Protein AF-A0A7S2PV58-F1 (afdb_monomer)

Foldseek 3Di:
DDDLLVLLLVQCVVQVNDDDSNVVSLVVVCVPPNDVVSVVSSVVSNLVSVVVVLVVLQVVLVVCVVVVVVVPDDPVSVVSCVLVVVLVVVVVVVVVVCVVPVDDPPVRVVVVVVVSVVSSCVVVVVVVVVVVCVVVPVD

Secondary structure (DSSP, 8-state):
---HHHHHHHHHHHTTT-SHHHHHHHHHHHHHH-HHHHHHHHHHHHHHHHHHHHHHHHHHHHHHHHTT-GGG--HHHHHHHHHHHHHHHHHHHHHHHHHH-----HHHHHHHHHHHHHHHHHHHHHHHHHHHHHHTT--

Organism: NCBI:txid267567

Structure (mmCIF, N/CA/C/O backbone):
data_AF-A0A7S2PV58-F1
#
_entry.id   AF-A0A7S2PV58-F1
#
loop_
_atom_site.group_PDB
_atom_site.id
_atom_site.type_symbol
_atom_site.label_atom_id
_atom_site.label_alt_id
_atom_site.label_comp_id
_atom_site.label_asym_id
_atom_site.label_entity_id
_atom_site.label_seq_id
_atom_site.pdbx_PDB_ins_code
_atom_site.Cartn_x
_atom_site.Cartn_y
_atom_site.Cartn_z
_atom_site.occupancy
_atom_site.B_iso_or_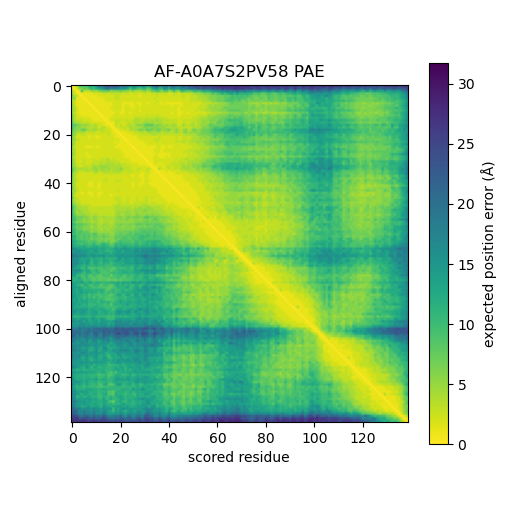equiv
_atom_site.auth_seq_id
_atom_site.auth_comp_id
_atom_site.auth_asym_id
_atom_site.auth_atom_id
_atom_site.pdbx_PDB_model_num
ATOM 1 N N . PRO A 1 1 ? -19.767 18.596 5.527 1.00 48.66 1 PRO A N 1
ATOM 2 C CA . PRO A 1 1 ? -19.623 17.355 6.321 1.00 48.66 1 PRO A CA 1
ATOM 3 C C . PRO A 1 1 ? -18.800 16.327 5.537 1.00 48.66 1 PRO A C 1
ATOM 5 O O . PRO A 1 1 ? -19.291 15.782 4.557 1.00 48.66 1 PRO A O 1
ATOM 8 N N . SER A 1 2 ? -17.532 16.136 5.898 1.00 67.12 2 SER A N 1
ATOM 9 C CA . SER A 1 2 ? -16.752 15.007 5.388 1.00 67.12 2 SER A CA 1
ATOM 10 C C . SER A 1 2 ? -17.230 13.724 6.068 1.00 67.12 2 SER A C 1
ATOM 12 O O . SER A 1 2 ? -17.487 13.716 7.276 1.00 67.12 2 SER A O 1
ATOM 14 N N . ASP A 1 3 ? -17.384 12.653 5.292 1.00 88.00 3 ASP A N 1
ATOM 15 C CA . ASP A 1 3 ? -17.726 11.332 5.820 1.00 88.00 3 ASP A CA 1
ATOM 16 C C . ASP A 1 3 ? -16.697 10.891 6.873 1.00 88.00 3 ASP A C 1
ATOM 18 O O . ASP A 1 3 ? -15.523 11.273 6.818 1.00 88.00 3 ASP A O 1
ATOM 22 N N . ALA A 1 4 ? -17.128 10.095 7.855 1.00 89.06 4 ALA A N 1
ATOM 23 C CA . ALA A 1 4 ? -16.273 9.677 8.971 1.00 89.06 4 ALA A CA 1
ATOM 24 C C . ALA A 1 4 ? -15.016 8.940 8.481 1.00 89.06 4 ALA A C 1
ATOM 26 O O . ALA A 1 4 ? -13.928 9.123 9.027 1.00 89.06 4 ALA A O 1
ATOM 27 N N . GLU A 1 5 ? -15.168 8.158 7.410 1.00 91.62 5 GLU A N 1
ATOM 28 C CA . GLU A 1 5 ? -14.091 7.477 6.702 1.00 91.62 5 GLU A CA 1
ATOM 29 C C . GLU A 1 5 ? -13.029 8.457 6.187 1.00 91.62 5 GLU A C 1
ATOM 31 O O . GLU A 1 5 ? -11.835 8.195 6.325 1.00 91.62 5 GLU A O 1
ATOM 36 N N . VAL A 1 6 ? -13.451 9.598 5.631 1.00 91.75 6 VAL A N 1
ATOM 37 C CA . VAL A 1 6 ? -12.551 10.625 5.087 1.00 91.75 6 VAL A CA 1
ATOM 38 C C . VAL A 1 6 ? -11.799 11.321 6.214 1.00 91.75 6 VAL A C 1
ATOM 40 O O . VAL A 1 6 ? -10.586 11.466 6.125 1.00 91.75 6 VAL A O 1
ATOM 43 N N . VAL A 1 7 ? -12.487 11.691 7.299 1.00 92.88 7 VAL A N 1
ATOM 44 C CA . VAL A 1 7 ? -11.853 12.325 8.470 1.00 92.88 7 VAL A CA 1
ATOM 45 C C . VAL A 1 7 ? -10.756 11.430 9.048 1.00 92.88 7 VAL A C 1
ATOM 47 O O . VAL A 1 7 ? -9.632 11.888 9.256 1.00 92.88 7 VAL A O 1
ATOM 50 N N . TYR A 1 8 ? -11.059 10.145 9.248 1.00 94.50 8 TYR A N 1
ATOM 51 C CA . TYR A 1 8 ? -10.076 9.177 9.724 1.00 94.50 8 TYR A CA 1
ATOM 52 C C . TYR A 1 8 ? -8.916 9.000 8.736 1.00 94.50 8 TYR A C 1
ATOM 54 O O . TYR A 1 8 ? -7.755 9.045 9.138 1.00 94.50 8 TYR A O 1
ATOM 62 N N . ALA A 1 9 ? -9.204 8.836 7.441 1.00 92.62 9 ALA A N 1
ATOM 63 C CA . ALA A 1 9 ? -8.170 8.668 6.423 1.00 92.62 9 ALA A CA 1
ATOM 64 C C . ALA A 1 9 ? -7.232 9.885 6.339 1.00 92.62 9 ALA A C 1
ATOM 66 O O . ALA A 1 9 ? -6.025 9.715 6.160 1.00 92.62 9 ALA A O 1
ATOM 67 N N . THR A 1 10 ? -7.760 11.100 6.512 1.00 93.12 10 THR A N 1
ATOM 68 C CA . THR A 1 10 ? -6.966 12.333 6.566 1.00 93.12 10 THR A CA 1
ATOM 69 C C . THR A 1 10 ? -6.051 12.349 7.788 1.00 93.12 10 THR A C 1
ATOM 71 O O . THR A 1 10 ? -4.843 12.509 7.621 1.00 93.12 10 THR A O 1
ATOM 74 N N . ALA A 1 11 ? -6.577 12.113 8.995 1.00 93.56 11 ALA A N 1
ATOM 75 C CA . ALA A 1 11 ? -5.760 12.043 10.213 1.00 93.56 11 ALA A CA 1
ATOM 76 C C . ALA A 1 11 ? -4.669 10.962 10.101 1.00 93.56 11 ALA A C 1
ATOM 78 O O . ALA A 1 11 ? -3.493 11.215 10.364 1.00 93.56 11 ALA A O 1
ATOM 79 N N . PHE A 1 12 ? -5.035 9.778 9.597 1.00 94.19 12 PHE A N 1
ATOM 80 C CA . PHE A 1 12 ? -4.104 8.685 9.328 1.00 94.19 12 PHE A CA 1
ATOM 81 C C . PHE A 1 12 ? -2.974 9.100 8.384 1.00 94.19 12 PHE A C 1
ATOM 83 O O . PHE A 1 12 ? -1.815 8.759 8.623 1.00 94.19 12 PHE A O 1
ATOM 90 N N . ALA A 1 13 ? -3.292 9.826 7.311 1.00 90.62 13 ALA A N 1
ATOM 91 C CA . ALA A 1 13 ? -2.305 10.283 6.345 1.00 90.62 13 ALA A CA 1
ATOM 92 C C . ALA A 1 13 ? -1.336 11.321 6.936 1.00 90.62 13 ALA A C 1
ATOM 94 O O . ALA A 1 13 ? -0.144 11.260 6.630 1.00 90.62 13 ALA A O 1
ATOM 95 N N . HIS A 1 14 ? -1.822 12.233 7.784 1.00 91.06 14 HIS A N 1
ATOM 96 C CA . HIS A 1 14 ? -0.991 13.247 8.443 1.00 91.06 14 HIS A CA 1
ATOM 97 C C . HIS A 1 14 ? -0.009 12.638 9.446 1.00 91.06 14 HIS A C 1
ATOM 99 O O . HIS A 1 14 ? 1.163 13.006 9.460 1.00 91.06 14 HIS A O 1
ATOM 105 N N . GLU A 1 15 ? -0.459 11.663 10.234 1.00 90.56 15 GLU A N 1
ATOM 106 C CA . GLU A 1 15 ? 0.349 11.060 11.299 1.00 90.56 15 GLU A CA 1
ATOM 107 C C . GLU A 1 15 ? 1.000 9.722 10.897 1.00 90.56 15 GLU A C 1
ATOM 109 O O . GLU A 1 15 ? 1.541 8.996 11.728 1.00 90.56 15 GLU A O 1
ATOM 114 N N . SER A 1 16 ? 0.945 9.342 9.615 1.00 88.06 16 SER A N 1
ATOM 115 C CA . SER A 1 16 ? 1.452 8.044 9.128 1.00 88.06 16 SER A CA 1
ATOM 116 C C . SER A 1 16 ? 0.922 6.844 9.933 1.00 88.06 16 SER A C 1
ATOM 118 O O . SER A 1 16 ? 1.644 5.887 10.225 1.00 88.06 16 SER A O 1
ATOM 120 N N . GLY A 1 17 ? -0.353 6.919 10.315 1.00 85.75 17 GLY A N 1
ATOM 121 C CA . GLY A 1 17 ? -1.063 5.889 11.067 1.00 85.75 17 GLY A CA 1
ATOM 122 C C . GLY A 1 17 ? -0.717 5.787 12.552 1.00 85.75 17 GLY A C 1
ATOM 123 O O . GLY A 1 17 ? -1.189 4.850 13.199 1.00 85.75 17 GLY A O 1
ATOM 124 N N . ARG A 1 18 ? 0.088 6.707 13.104 1.00 86.81 18 ARG A N 1
ATOM 125 C CA . ARG A 1 18 ? 0.499 6.695 14.514 1.00 86.81 18 ARG A CA 1
ATOM 126 C C . ARG A 1 18 ? 0.341 8.067 15.166 1.00 86.81 18 ARG A C 1
ATOM 128 O O . ARG A 1 18 ? 1.123 8.961 14.881 1.00 86.81 18 ARG A O 1
ATOM 135 N N . GLY A 1 19 ? -0.570 8.169 16.128 1.00 89.31 19 GLY A N 1
ATOM 136 C CA . GLY A 1 19 ? -0.677 9.331 17.007 1.00 89.31 19 GLY A CA 1
ATOM 137 C C . GLY A 1 19 ? -2.039 9.440 17.689 1.00 89.31 19 GLY A C 1
ATOM 138 O O . GLY A 1 19 ? -2.896 8.548 17.582 1.00 89.31 19 GLY A O 1
ATOM 139 N N . SER A 1 20 ? -2.200 10.507 18.472 1.00 89.38 20 SER A N 1
ATOM 140 C CA . SER A 1 20 ? -3.414 10.768 19.251 1.00 89.38 20 SER A CA 1
ATOM 141 C C . SER A 1 20 ? -4.601 11.105 18.356 1.00 89.38 20 SER A C 1
ATOM 143 O O . SER A 1 20 ? -5.733 10.710 18.657 1.00 89.38 20 SER A O 1
ATOM 145 N N . ASP A 1 21 ? -4.349 11.762 17.225 1.00 89.62 21 ASP A N 1
ATOM 146 C CA . ASP A 1 21 ? -5.400 12.202 16.313 1.00 89.62 21 ASP A CA 1
ATOM 147 C C . ASP A 1 21 ? -5.920 11.018 15.494 1.00 89.62 21 ASP A C 1
ATOM 149 O O . ASP A 1 21 ? -7.127 10.888 15.270 1.00 89.62 21 ASP A O 1
ATOM 153 N N . VAL A 1 22 ? -5.049 10.066 15.133 1.00 92.19 22 VAL A N 1
ATOM 154 C CA . VAL A 1 22 ? -5.482 8.785 14.545 1.00 92.19 22 VAL A CA 1
ATOM 155 C C . VAL A 1 22 ? -6.349 7.987 15.516 1.00 92.19 22 VAL A C 1
ATOM 157 O O . VAL A 1 22 ? -7.347 7.400 15.102 1.00 92.19 22 VAL A O 1
ATOM 160 N N . SER A 1 23 ? -5.988 7.957 16.799 1.00 91.50 23 SER A N 1
ATOM 161 C CA . SER A 1 23 ? -6.718 7.174 17.806 1.00 91.50 23 SER A CA 1
ATOM 162 C C . SER A 1 23 ? -8.112 7.757 18.062 1.00 91.50 23 SER A C 1
ATOM 164 O O . SER A 1 23 ? -9.112 7.054 17.931 1.00 91.50 23 SER A O 1
ATOM 166 N N . SER A 1 24 ? -8.194 9.067 18.308 1.00 92.38 24 SER A N 1
ATOM 167 C CA . SER A 1 24 ? -9.466 9.763 18.547 1.00 92.38 24 SER A CA 1
ATOM 168 C C . SER A 1 24 ? -10.395 9.757 17.322 1.00 92.38 24 SER A C 1
ATOM 170 O O . SER A 1 24 ? -11.608 9.542 17.443 1.00 92.38 24 SER A O 1
ATOM 172 N N . SER A 1 25 ? -9.846 9.929 16.114 1.00 93.12 25 SER A N 1
ATOM 173 C CA . SER A 1 25 ? -10.629 9.826 14.876 1.00 93.12 25 SER A CA 1
ATOM 174 C C . SER A 1 25 ? -11.088 8.392 14.589 1.00 93.12 25 SER A C 1
ATOM 176 O O . SER A 1 25 ? -12.173 8.205 14.036 1.00 93.12 25 SER A O 1
ATOM 178 N N . TYR A 1 26 ? -10.330 7.372 15.011 1.00 94.31 26 TYR A N 1
ATOM 179 C CA . TYR A 1 26 ? -10.744 5.972 14.902 1.00 94.31 26 TYR A CA 1
ATOM 180 C C . TYR A 1 26 ? -11.917 5.641 15.828 1.00 94.31 26 TYR A C 1
ATOM 182 O O . TYR A 1 26 ? -12.864 4.993 15.388 1.00 94.31 26 TYR A O 1
ATOM 190 N N . ASP A 1 27 ? -11.920 6.127 17.069 1.00 94.19 27 ASP A N 1
ATOM 191 C CA . ASP A 1 27 ? -13.052 5.935 17.988 1.00 94.19 27 ASP A CA 1
ATOM 192 C C . ASP A 1 27 ? -14.328 6.600 17.444 1.00 94.19 27 ASP A C 1
ATOM 194 O O . ASP A 1 27 ? -15.429 6.032 17.461 1.00 94.19 27 ASP A O 1
ATOM 198 N N . THR A 1 28 ? -14.166 7.779 16.841 1.00 92.94 28 THR A N 1
ATOM 199 C CA . THR A 1 28 ? -15.244 8.481 16.132 1.00 92.94 28 THR A CA 1
ATOM 200 C C . THR A 1 28 ? -15.741 7.684 14.921 1.00 92.94 28 THR A C 1
ATOM 202 O O . THR A 1 28 ? -16.944 7.610 14.668 1.00 92.94 28 THR A O 1
ATOM 205 N N . LEU A 1 29 ? -14.841 7.039 14.178 1.00 93.88 29 LEU A N 1
ATOM 206 C CA . LEU A 1 29 ? -15.202 6.158 13.071 1.00 93.88 29 LEU A CA 1
ATOM 207 C C . LEU A 1 29 ? -15.986 4.933 13.573 1.00 93.88 29 LEU A C 1
ATOM 209 O O . LEU A 1 29 ? -17.061 4.633 13.057 1.00 93.88 29 LEU A O 1
ATOM 213 N N . VAL A 1 30 ? -15.494 4.255 14.613 1.00 95.88 30 VAL A N 1
ATOM 214 C CA . VAL A 1 30 ? -16.130 3.067 15.206 1.00 95.88 30 VAL A CA 1
ATOM 215 C C . VAL A 1 30 ? -17.546 3.376 15.691 1.00 95.88 30 VAL A C 1
ATOM 217 O O . VAL A 1 30 ? -18.455 2.595 15.407 1.00 95.88 30 VAL A O 1
ATOM 220 N N . SER A 1 31 ? -17.752 4.511 16.364 1.00 94.88 31 SER A N 1
ATOM 221 C CA . SER A 1 31 ? -19.078 4.911 16.859 1.00 94.88 31 SER A CA 1
ATOM 222 C C . SER A 1 31 ? -20.086 5.200 15.741 1.00 94.88 31 SER A C 1
ATOM 224 O O . SER A 1 31 ? -21.277 4.961 15.923 1.00 94.88 31 SER A O 1
ATOM 226 N N . LYS A 1 32 ? -19.629 5.657 14.567 1.00 94.25 32 LYS A N 1
ATOM 227 C CA . LYS A 1 32 ? -20.506 5.986 13.432 1.00 94.25 32 LYS A CA 1
ATOM 228 C C . LYS A 1 32 ? -20.828 4.807 12.523 1.00 94.25 32 LYS A C 1
ATOM 230 O O . LYS A 1 32 ? -21.959 4.694 12.061 1.00 94.25 32 LYS A O 1
ATOM 235 N N . ILE A 1 33 ? -19.839 3.966 12.216 1.00 93.88 33 ILE A N 1
ATOM 236 C CA . ILE A 1 33 ? -19.977 2.926 11.180 1.00 93.88 33 ILE A CA 1
ATOM 237 C C . ILE A 1 33 ? -19.810 1.495 11.705 1.00 93.88 33 ILE A C 1
ATOM 239 O O . ILE A 1 33 ? -19.918 0.534 10.940 1.00 93.88 33 ILE A O 1
ATOM 243 N N . GLY A 1 34 ? -19.559 1.345 13.006 1.00 93.25 34 GLY A N 1
ATOM 244 C CA . GLY A 1 34 ? -19.358 0.067 13.674 1.00 93.25 34 GLY A CA 1
ATOM 245 C C . GLY A 1 34 ? -17.931 -0.472 13.542 1.00 93.25 34 GLY A C 1
ATOM 246 O O . GLY A 1 34 ? -17.223 -0.244 12.558 1.00 93.25 34 GLY A O 1
ATOM 247 N N . GLY A 1 35 ? -17.511 -1.254 14.542 1.00 91.31 35 GLY A N 1
ATOM 248 C CA . GLY A 1 35 ? -16.128 -1.726 14.674 1.00 91.31 35 GLY A CA 1
ATOM 249 C C . GLY A 1 35 ? -15.610 -2.530 13.479 1.00 91.31 35 GLY A C 1
ATOM 250 O O . GLY A 1 35 ? -14.478 -2.321 13.051 1.00 91.31 35 GLY A O 1
ATOM 251 N N . LYS A 1 36 ? -16.437 -3.401 12.883 1.00 89.44 36 LYS A N 1
ATOM 252 C CA . LYS A 1 36 ? -16.023 -4.223 11.729 1.00 89.44 36 LYS A CA 1
ATOM 253 C C . LYS A 1 36 ? -15.721 -3.373 10.492 1.00 89.44 36 LYS A C 1
ATOM 255 O O . LYS A 1 36 ? -14.688 -3.560 9.852 1.00 89.44 36 LYS A O 1
ATOM 260 N N . LYS A 1 37 ? -16.598 -2.416 10.163 1.00 89.00 37 LYS A N 1
ATOM 261 C CA . LYS A 1 37 ? -16.403 -1.544 8.995 1.00 89.00 37 LYS A CA 1
ATOM 262 C C . LYS A 1 37 ? -15.242 -0.574 9.234 1.00 89.00 37 LYS A C 1
ATOM 264 O O . LYS A 1 37 ? -14.405 -0.412 8.352 1.00 89.00 37 LYS A O 1
ATOM 269 N N . ALA A 1 38 ? -15.120 -0.026 10.445 1.00 90.69 38 ALA A N 1
ATOM 270 C CA . ALA A 1 38 ? -13.985 0.808 10.842 1.00 90.69 38 ALA A CA 1
ATOM 271 C C . ALA A 1 38 ? -12.639 0.066 10.731 1.00 90.69 38 ALA A C 1
ATOM 273 O O . ALA A 1 38 ? -11.676 0.616 10.196 1.00 90.69 38 ALA A O 1
ATOM 274 N N . GLN A 1 39 ? -12.576 -1.206 11.143 1.00 89.69 39 GLN A N 1
ATOM 275 C CA . GLN A 1 39 ? -11.377 -2.033 10.965 1.00 89.69 39 GLN A CA 1
ATOM 276 C C . GLN A 1 39 ? -10.999 -2.197 9.490 1.00 89.69 39 GLN A C 1
ATOM 278 O O . GLN A 1 39 ? -9.819 -2.091 9.162 1.00 89.69 39 GLN A O 1
ATOM 283 N N . SER A 1 40 ? -11.976 -2.410 8.602 1.00 87.44 40 SER A N 1
ATOM 284 C CA . SER A 1 40 ? -11.725 -2.495 7.158 1.00 87.44 40 SER A CA 1
ATOM 285 C C . SER A 1 40 ? -11.140 -1.194 6.601 1.00 87.44 40 SER A C 1
ATOM 287 O O . SER A 1 40 ? -10.207 -1.239 5.802 1.00 87.44 40 SER A O 1
ATOM 289 N N . VAL A 1 41 ? -11.651 -0.038 7.035 1.00 90.69 41 VAL A N 1
ATOM 290 C CA . VAL A 1 41 ? -11.128 1.279 6.632 1.00 90.69 41 VAL A CA 1
ATOM 291 C C . VAL A 1 41 ? -9.691 1.460 7.127 1.00 90.69 41 VAL A C 1
ATOM 293 O O . VAL A 1 41 ? -8.811 1.816 6.347 1.00 90.69 41 VAL A O 1
ATOM 296 N N . ARG A 1 42 ? -9.409 1.128 8.392 1.00 91.12 42 ARG A N 1
ATOM 297 C CA . ARG A 1 42 ? -8.048 1.163 8.948 1.00 91.12 42 ARG A CA 1
ATOM 298 C C . ARG A 1 42 ? -7.085 0.239 8.211 1.00 91.12 42 ARG A C 1
ATOM 300 O O . ARG A 1 42 ? -5.960 0.642 7.923 1.00 91.12 42 ARG A O 1
ATOM 307 N N . ALA A 1 43 ? -7.510 -0.981 7.895 1.00 85.88 43 ALA A N 1
ATOM 308 C CA . ALA A 1 43 ? -6.702 -1.922 7.127 1.00 85.88 43 ALA A CA 1
ATOM 309 C C . ALA A 1 43 ? -6.366 -1.365 5.734 1.00 85.88 43 ALA A C 1
ATOM 311 O O . ALA A 1 43 ? -5.216 -1.451 5.303 1.00 85.88 43 ALA A O 1
ATOM 312 N N . LEU A 1 44 ? -7.334 -0.726 5.068 1.00 86.81 44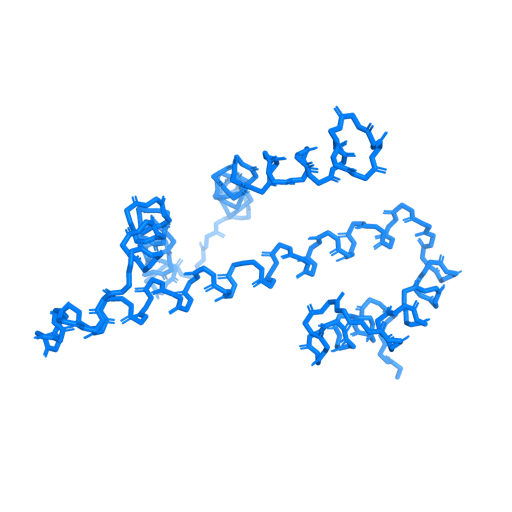 LEU A N 1
ATOM 313 C CA . LEU A 1 44 ? -7.115 -0.061 3.786 1.00 86.81 44 LEU A CA 1
ATOM 314 C C . LEU A 1 44 ? -6.101 1.088 3.904 1.00 86.81 44 LEU A C 1
ATOM 316 O O . LEU A 1 44 ? -5.176 1.161 3.098 1.00 86.81 44 LEU A O 1
ATOM 320 N N . CYS A 1 45 ? -6.209 1.945 4.924 1.00 90.44 45 CYS A N 1
ATOM 321 C CA . CYS A 1 45 ? -5.247 3.026 5.163 1.00 90.44 45 CYS A CA 1
ATOM 322 C C . CYS A 1 45 ? -3.812 2.503 5.359 1.00 90.44 45 CYS A C 1
ATOM 324 O O . CYS A 1 45 ? -2.877 3.027 4.750 1.00 90.44 45 CYS A O 1
ATOM 326 N N . TRP A 1 46 ? -3.632 1.432 6.140 1.00 87.25 46 TRP A N 1
ATOM 327 C CA . TRP A 1 46 ? -2.329 0.777 6.300 1.00 87.25 46 TRP A CA 1
ATOM 328 C C . TRP A 1 46 ? -1.811 0.172 4.995 1.00 87.25 46 TRP A C 1
ATOM 330 O O . TRP A 1 46 ? -0.636 0.346 4.669 1.00 87.25 46 TRP A O 1
ATOM 340 N N . ALA A 1 47 ? -2.674 -0.492 4.222 1.00 83.00 47 ALA A N 1
ATOM 341 C CA . ALA A 1 47 ? -2.301 -1.051 2.925 1.00 83.00 47 ALA A CA 1
ATOM 342 C C . ALA A 1 47 ? -1.834 0.039 1.943 1.00 83.00 47 ALA A C 1
ATOM 344 O O . ALA A 1 47 ? -0.841 -0.153 1.236 1.00 83.00 47 ALA A O 1
ATOM 345 N N . LEU A 1 48 ? -2.497 1.200 1.935 1.00 84.69 48 LEU A N 1
ATOM 346 C CA . LEU A 1 48 ? -2.123 2.352 1.110 1.00 84.69 48 LEU A CA 1
ATOM 347 C C . LEU A 1 48 ? -0.806 2.994 1.568 1.00 84.69 48 LEU A C 1
ATOM 349 O O . LEU A 1 48 ? 0.054 3.286 0.737 1.00 84.69 48 LEU A O 1
ATOM 353 N N . LEU A 1 49 ? -0.607 3.178 2.877 1.00 86.50 49 LEU A N 1
ATOM 354 C CA . LEU A 1 49 ? 0.649 3.700 3.426 1.00 86.50 49 LEU A CA 1
ATOM 355 C C . LEU A 1 49 ? 1.831 2.778 3.109 1.00 86.50 49 LEU A C 1
ATOM 357 O O . LEU A 1 49 ? 2.916 3.244 2.745 1.00 86.50 49 LEU A O 1
ATOM 361 N N . TRP A 1 50 ? 1.606 1.470 3.198 1.00 82.00 50 TRP A N 1
ATOM 362 C CA . TRP A 1 50 ? 2.580 0.464 2.808 1.00 82.00 50 TRP A CA 1
ATOM 363 C C . TRP A 1 50 ? 2.914 0.544 1.311 1.00 82.00 50 TRP A C 1
ATOM 365 O O . TRP A 1 50 ? 4.091 0.589 0.946 1.00 82.00 50 TRP A O 1
ATOM 375 N N . GLY A 1 51 ? 1.897 0.646 0.447 1.00 78.88 51 GLY A N 1
ATOM 376 C CA . GLY A 1 51 ? 2.077 0.829 -0.997 1.00 78.88 51 GLY A CA 1
ATOM 377 C C . GLY A 1 51 ? 2.873 2.093 -1.342 1.00 78.88 51 GLY A C 1
ATOM 378 O O . GLY A 1 51 ? 3.810 2.038 -2.134 1.00 78.88 51 GLY A O 1
ATOM 379 N N . LYS A 1 52 ? 2.577 3.220 -0.681 1.00 83.25 52 LYS A N 1
ATOM 380 C CA . LYS A 1 52 ? 3.335 4.475 -0.830 1.00 83.25 52 LYS A CA 1
ATOM 381 C C . LYS A 1 52 ? 4.798 4.304 -0.420 1.00 83.25 52 LYS A C 1
ATOM 383 O O . LYS A 1 52 ? 5.694 4.724 -1.146 1.00 83.25 52 LYS A O 1
ATOM 388 N N . THR A 1 53 ? 5.044 3.703 0.742 1.00 82.12 53 THR A N 1
ATOM 389 C CA . THR A 1 53 ? 6.399 3.544 1.291 1.00 82.12 53 THR A CA 1
ATOM 390 C C . THR A 1 53 ? 7.252 2.642 0.404 1.00 82.12 53 THR A C 1
ATOM 392 O O . THR A 1 53 ? 8.353 3.021 0.016 1.00 82.12 53 THR A O 1
ATOM 395 N N . THR A 1 54 ? 6.731 1.474 0.028 1.00 80.75 54 THR A N 1
ATOM 396 C CA . THR A 1 54 ? 7.443 0.520 -0.835 1.00 80.75 54 THR A CA 1
ATOM 397 C C . THR A 1 54 ? 7.656 1.069 -2.244 1.00 80.75 54 THR A C 1
ATOM 399 O O . THR A 1 54 ? 8.774 1.003 -2.752 1.00 80.75 54 THR A O 1
ATOM 402 N N . GLY A 1 55 ? 6.640 1.694 -2.847 1.00 80.81 55 GLY A N 1
ATOM 403 C CA . GLY A 1 55 ? 6.753 2.310 -4.170 1.00 80.81 55 GLY A CA 1
ATOM 404 C C . GLY A 1 55 ? 7.776 3.446 -4.224 1.00 80.81 55 GLY A C 1
ATOM 405 O O . GLY A 1 55 ? 8.595 3.499 -5.141 1.00 80.81 55 GLY A O 1
ATOM 406 N N . ASN A 1 56 ? 7.802 4.315 -3.210 1.00 85.19 56 ASN A N 1
ATOM 407 C CA . ASN A 1 56 ? 8.800 5.383 -3.121 1.00 85.19 56 ASN A CA 1
ATOM 408 C C . ASN A 1 56 ? 10.223 4.833 -2.975 1.00 85.19 56 ASN A C 1
ATOM 410 O O . ASN A 1 56 ? 11.146 5.373 -3.583 1.00 85.19 56 ASN A O 1
ATOM 414 N N . THR A 1 57 ? 10.407 3.742 -2.228 1.00 84.56 57 THR A N 1
ATOM 415 C CA . THR A 1 57 ? 11.706 3.068 -2.112 1.00 84.56 57 THR A CA 1
ATOM 416 C C . THR A 1 57 ? 12.161 2.486 -3.450 1.00 84.56 57 THR A C 1
ATOM 418 O O . THR A 1 57 ? 13.310 2.697 -3.835 1.00 84.56 5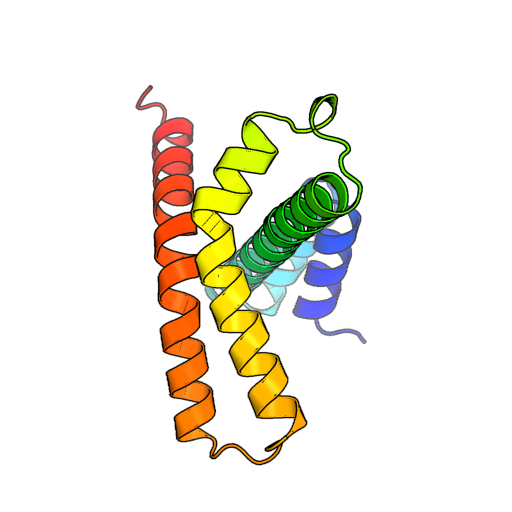7 THR A O 1
ATOM 421 N N . VAL A 1 58 ? 11.269 1.825 -4.201 1.00 84.88 58 VAL A N 1
ATOM 422 C CA . VAL A 1 58 ? 11.581 1.310 -5.549 1.00 84.88 58 VAL A CA 1
ATOM 423 C C . VAL A 1 58 ? 11.967 2.448 -6.497 1.00 84.88 58 VAL A C 1
ATOM 425 O O . VAL A 1 58 ? 12.980 2.348 -7.188 1.00 84.88 58 VAL A O 1
ATOM 428 N N . ASN A 1 59 ? 11.209 3.549 -6.501 1.00 85.38 59 ASN A N 1
ATOM 429 C CA . ASN A 1 59 ? 11.502 4.714 -7.340 1.00 85.38 59 ASN A CA 1
ATOM 430 C C . ASN A 1 59 ? 12.852 5.354 -6.985 1.00 85.38 59 ASN A C 1
ATOM 432 O O . ASN A 1 59 ? 13.661 5.612 -7.870 1.00 85.38 59 ASN A O 1
ATOM 436 N N . ASN A 1 60 ? 13.138 5.536 -5.695 1.00 86.88 60 ASN A N 1
ATOM 437 C CA . ASN A 1 60 ? 14.416 6.071 -5.227 1.00 86.88 60 ASN A CA 1
ATOM 438 C C . ASN A 1 60 ? 15.599 5.170 -5.619 1.00 86.88 60 ASN A C 1
ATOM 440 O O . ASN A 1 60 ? 16.634 5.647 -6.078 1.00 86.88 60 ASN A O 1
ATOM 444 N N . ALA A 1 61 ? 15.447 3.855 -5.468 1.00 86.06 61 ALA A N 1
ATOM 445 C CA . ALA A 1 61 ? 16.466 2.893 -5.865 1.00 86.06 61 ALA A CA 1
ATOM 446 C C . ALA A 1 61 ? 16.700 2.903 -7.385 1.00 86.06 61 ALA A C 1
ATOM 448 O O . ALA A 1 61 ? 17.847 2.931 -7.828 1.00 86.06 61 ALA A O 1
ATOM 449 N N . ARG A 1 62 ? 15.626 2.958 -8.185 1.00 84.56 62 ARG A N 1
ATOM 450 C CA . ARG A 1 62 ? 15.699 3.118 -9.644 1.00 84.56 62 ARG A CA 1
ATOM 451 C C . ARG A 1 62 ? 16.449 4.391 -10.031 1.00 84.56 62 ARG A C 1
ATOM 453 O O . ARG A 1 62 ? 17.338 4.325 -10.874 1.00 84.56 62 ARG A O 1
ATOM 460 N N . ASP A 1 63 ? 16.131 5.523 -9.412 1.00 87.06 63 ASP A N 1
ATOM 461 C CA . ASP A 1 63 ? 16.787 6.799 -9.703 1.00 87.06 63 ASP A CA 1
ATOM 462 C C . ASP A 1 63 ? 18.289 6.749 -9.407 1.00 87.06 63 ASP A C 1
ATOM 464 O O . ASP A 1 63 ? 19.090 7.218 -10.217 1.00 87.06 63 ASP A O 1
ATOM 468 N N . LYS A 1 64 ? 18.687 6.129 -8.290 1.00 86.69 64 LYS A N 1
ATOM 469 C CA . LYS A 1 64 ? 20.102 5.925 -7.944 1.00 86.69 64 LYS A CA 1
ATOM 470 C C . LYS A 1 64 ? 20.819 5.028 -8.955 1.00 86.69 64 LYS A C 1
ATOM 472 O O . LYS A 1 64 ? 21.955 5.328 -9.317 1.00 86.69 64 LYS A O 1
ATOM 477 N N . LEU A 1 65 ? 20.167 3.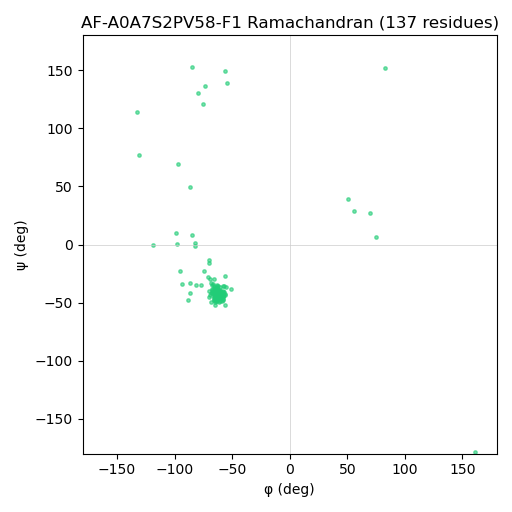964 -9.431 1.00 85.19 65 LEU A N 1
ATOM 478 C CA . LEU A 1 65 ? 20.716 3.071 -10.459 1.00 85.19 65 LEU A CA 1
ATOM 479 C C . LEU A 1 65 ? 20.917 3.807 -11.792 1.00 85.19 65 LEU A C 1
ATOM 481 O O . LEU A 1 65 ? 21.999 3.749 -12.368 1.00 85.19 65 LEU A O 1
ATOM 485 N N . VAL A 1 66 ? 19.906 4.554 -12.252 1.00 86.88 66 VAL A N 1
ATOM 486 C CA . VAL A 1 66 ? 19.958 5.312 -13.517 1.00 86.88 66 VAL A CA 1
ATOM 487 C C . VAL A 1 66 ? 20.999 6.435 -13.464 1.00 86.88 66 VAL A C 1
ATOM 489 O O . VAL A 1 66 ? 21.672 6.700 -14.457 1.00 86.88 66 VAL A O 1
ATOM 492 N N . LYS A 1 67 ? 21.170 7.082 -12.305 1.00 90.06 67 LYS A N 1
ATOM 493 C CA . LYS A 1 67 ? 22.158 8.153 -12.090 1.00 90.06 67 LYS A CA 1
ATOM 494 C C . LYS A 1 67 ? 23.559 7.642 -11.720 1.00 90.06 67 LYS A C 1
ATOM 496 O O . LYS A 1 67 ? 24.408 8.450 -11.355 1.00 90.06 67 LYS A O 1
ATOM 501 N N . PHE A 1 68 ? 23.809 6.330 -11.782 1.00 88.00 68 PHE A N 1
ATOM 502 C CA . PHE A 1 68 ? 25.082 5.697 -11.405 1.00 88.00 68 PHE A CA 1
ATOM 503 C C . PHE A 1 68 ? 25.550 6.003 -9.962 1.00 88.00 68 PHE A C 1
ATOM 505 O O . PHE A 1 68 ? 26.741 5.964 -9.655 1.00 88.00 68 PHE A O 1
ATOM 512 N N . GLN A 1 69 ? 24.623 6.257 -9.034 1.00 87.62 69 GLN A N 1
ATOM 513 C CA . GLN A 1 69 ? 24.902 6.532 -7.616 1.00 87.62 69 GLN A CA 1
ATOM 514 C C . GLN A 1 69 ? 24.992 5.241 -6.783 1.00 87.62 69 GLN A C 1
ATOM 516 O O . GLN A 1 69 ? 24.375 5.113 -5.724 1.00 87.62 69 GLN A O 1
ATOM 521 N N . TRP A 1 70 ? 25.776 4.269 -7.255 1.00 80.38 70 TRP A N 1
ATOM 522 C CA . TRP A 1 70 ? 25.841 2.914 -6.689 1.00 80.38 70 TRP A CA 1
ATOM 523 C C . TRP A 1 70 ? 26.218 2.883 -5.201 1.00 80.38 70 TRP A C 1
ATOM 525 O O . TRP A 1 70 ? 25.661 2.094 -4.445 1.00 80.38 70 TRP A O 1
ATOM 535 N N . MET A 1 71 ? 27.092 3.791 -4.751 1.00 81.56 71 MET A N 1
ATOM 536 C CA . MET A 1 71 ? 27.521 3.869 -3.345 1.00 81.56 71 MET A CA 1
ATOM 537 C C . MET A 1 71 ? 26.427 4.357 -2.379 1.00 81.56 71 MET A C 1
ATOM 539 O O . MET A 1 71 ? 26.583 4.236 -1.169 1.00 81.56 71 MET A O 1
ATOM 543 N N . GLN A 1 72 ? 25.322 4.917 -2.882 1.00 82.50 72 GLN A N 1
ATOM 544 C CA . GLN A 1 72 ? 24.209 5.409 -2.057 1.00 82.50 72 GLN A CA 1
ATOM 545 C C . GLN A 1 72 ? 23.056 4.399 -1.942 1.00 82.50 72 GLN A C 1
ATOM 547 O O . GLN A 1 72 ? 22.032 4.699 -1.313 1.00 82.50 72 GLN A O 1
ATOM 552 N N . LEU A 1 73 ? 23.183 3.222 -2.562 1.00 82.00 73 LEU A N 1
ATOM 553 C CA . LEU A 1 73 ? 22.196 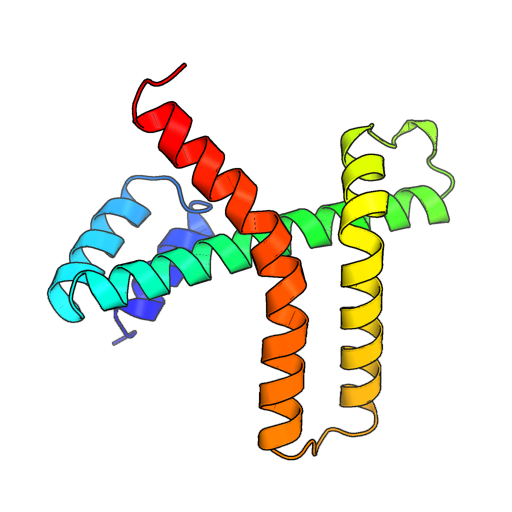2.150 -2.466 1.00 82.00 73 LEU A CA 1
ATOM 554 C C . LEU A 1 73 ? 22.303 1.470 -1.103 1.00 82.00 73 LEU A C 1
ATOM 556 O O . LEU A 1 73 ? 23.344 0.929 -0.738 1.00 82.00 73 LEU A O 1
ATOM 560 N N . ARG A 1 74 ? 21.208 1.491 -0.341 1.00 86.06 74 ARG A N 1
ATOM 561 C CA . ARG A 1 74 ? 21.124 0.743 0.916 1.00 86.06 74 ARG A CA 1
ATOM 562 C C . ARG A 1 74 ? 20.698 -0.693 0.627 1.00 86.06 74 ARG A C 1
ATOM 564 O O . ARG A 1 74 ? 19.940 -0.943 -0.305 1.00 86.06 74 ARG A O 1
ATOM 571 N N . THR A 1 75 ? 21.083 -1.632 1.487 1.00 81.38 75 THR A N 1
ATOM 572 C CA . THR A 1 75 ? 20.646 -3.038 1.386 1.00 81.38 75 THR A CA 1
ATOM 573 C C . THR A 1 75 ? 19.120 -3.171 1.369 1.00 81.38 75 THR A C 1
ATOM 575 O O . THR A 1 75 ? 18.574 -3.982 0.629 1.00 81.38 75 THR A O 1
ATOM 578 N N . VAL A 1 76 ? 18.420 -2.321 2.127 1.00 77.75 76 VAL A N 1
ATOM 579 C CA . VAL A 1 76 ? 16.949 -2.273 2.148 1.00 77.75 76 VAL A CA 1
ATOM 580 C C . VAL A 1 76 ? 16.376 -1.824 0.799 1.00 77.75 76 VAL A C 1
ATOM 582 O O . VAL A 1 76 ? 15.370 -2.378 0.367 1.00 77.75 76 VAL A O 1
ATOM 585 N N . ASP A 1 77 ? 17.029 -0.885 0.104 1.00 79.88 77 ASP A N 1
ATOM 586 C CA . ASP A 1 77 ? 16.607 -0.428 -1.228 1.00 79.88 77 ASP A CA 1
ATOM 587 C C . ASP A 1 77 ? 16.662 -1.600 -2.223 1.00 79.88 77 ASP A C 1
ATOM 589 O O . ASP A 1 77 ? 15.706 -1.848 -2.953 1.00 79.88 77 ASP A O 1
ATOM 593 N N . LEU A 1 78 ? 17.760 -2.365 -2.203 1.00 80.81 78 LEU A N 1
ATOM 594 C CA . LEU A 1 78 ? 17.958 -3.530 -3.070 1.00 80.81 78 LEU A CA 1
ATOM 595 C C . LEU A 1 78 ? 16.990 -4.671 -2.747 1.00 80.81 78 LEU A C 1
ATOM 597 O O . LEU A 1 78 ? 16.437 -5.274 -3.664 1.00 80.81 78 LEU A O 1
ATOM 601 N N . PHE A 1 79 ? 16.748 -4.940 -1.463 1.00 82.19 79 PHE A N 1
ATOM 602 C CA . PHE A 1 79 ? 15.771 -5.939 -1.035 1.00 82.19 79 PHE A CA 1
ATOM 603 C C . PHE A 1 79 ? 14.363 -5.569 -1.508 1.00 82.19 79 PHE A C 1
ATOM 605 O O . PHE A 1 79 ? 13.685 -6.382 -2.131 1.00 82.19 79 PHE A O 1
ATOM 612 N N . VAL A 1 80 ? 13.937 -4.323 -1.278 1.00 80.06 80 VAL A N 1
ATOM 613 C CA . VAL A 1 80 ? 12.618 -3.848 -1.708 1.00 80.06 80 VAL A CA 1
ATOM 614 C C . VAL A 1 80 ? 12.516 -3.832 -3.235 1.00 80.06 80 VAL A C 1
ATOM 616 O O . VAL A 1 80 ? 11.492 -4.238 -3.762 1.00 80.06 80 VAL A O 1
ATOM 619 N N . VAL A 1 81 ? 13.556 -3.462 -3.984 1.00 83.25 81 VAL A N 1
ATOM 620 C CA . VAL A 1 81 ? 13.527 -3.560 -5.455 1.00 83.25 81 VAL A CA 1
ATOM 621 C C . VAL A 1 81 ? 13.456 -5.005 -5.939 1.00 83.25 81 VAL A C 1
ATOM 623 O O . VAL A 1 81 ? 12.628 -5.305 -6.791 1.00 83.25 81 VAL A O 1
ATOM 626 N N . GLY A 1 82 ? 14.283 -5.908 -5.414 1.00 80.50 82 GLY A N 1
ATOM 627 C CA . GLY A 1 82 ? 14.269 -7.311 -5.836 1.00 80.50 82 GLY A CA 1
ATOM 628 C C . GLY A 1 82 ? 12.941 -7.998 -5.518 1.00 80.50 82 GLY A C 1
ATOM 629 O O . GLY A 1 82 ? 12.437 -8.782 -6.316 1.00 80.50 82 GLY A O 1
ATOM 630 N N . TYR A 1 83 ? 12.352 -7.656 -4.373 1.00 78.00 83 TYR A N 1
ATOM 631 C CA . TYR A 1 83 ? 11.141 -8.288 -3.867 1.00 78.00 83 TYR A CA 1
ATOM 632 C C . TYR A 1 83 ? 9.842 -7.623 -4.366 1.00 78.00 83 TYR A C 1
ATOM 634 O O . TYR A 1 83 ? 8.944 -8.305 -4.851 1.00 78.00 83 TYR A O 1
ATOM 642 N N . TYR A 1 84 ? 9.739 -6.289 -4.302 1.00 75.88 84 TYR A N 1
ATOM 643 C CA . TYR A 1 84 ? 8.561 -5.509 -4.727 1.00 75.88 84 TYR A CA 1
ATOM 644 C C . TYR A 1 84 ? 8.641 -4.963 -6.154 1.00 75.88 84 TYR A C 1
ATOM 646 O O . TYR A 1 84 ? 7.603 -4.675 -6.750 1.00 75.88 84 TYR A O 1
ATOM 654 N N . GLY A 1 85 ? 9.836 -4.803 -6.722 1.00 78.31 85 GLY A N 1
ATOM 655 C CA . GLY A 1 85 ? 10.025 -4.254 -8.068 1.00 78.31 85 GLY A CA 1
ATOM 656 C C . GLY A 1 85 ? 9.265 -5.007 -9.167 1.00 78.31 85 GLY A C 1
ATOM 657 O O . GLY A 1 85 ? 8.625 -4.337 -9.979 1.00 78.31 85 GLY A O 1
ATOM 658 N N . PRO A 1 86 ? 9.234 -6.357 -9.188 1.00 80.69 86 PRO A N 1
ATOM 659 C CA . PRO A 1 86 ? 8.435 -7.102 -10.164 1.00 80.69 86 PRO A CA 1
ATOM 660 C C . PRO A 1 86 ? 6.939 -6.769 -10.096 1.00 80.69 86 PRO A C 1
ATOM 662 O O . PRO A 1 86 ? 6.310 -6.537 -11.128 1.00 80.69 86 PRO A O 1
ATOM 665 N N . LEU A 1 87 ? 6.376 -6.664 -8.887 1.00 76.88 87 LEU A N 1
ATOM 666 C CA . LEU A 1 87 ? 4.982 -6.256 -8.693 1.00 76.88 87 LEU A CA 1
ATOM 667 C C . LEU A 1 87 ? 4.747 -4.826 -9.197 1.00 76.88 87 LEU A C 1
ATOM 669 O O . LEU A 1 87 ? 3.761 -4.555 -9.881 1.00 76.88 87 LEU A O 1
ATOM 673 N N . PHE A 1 88 ? 5.678 -3.919 -8.900 1.00 76.50 88 PHE A N 1
ATOM 674 C CA . PHE A 1 88 ? 5.617 -2.529 -9.346 1.00 76.50 88 PHE A CA 1
ATOM 675 C C . PHE A 1 88 ? 5.655 -2.409 -10.878 1.00 76.50 88 PHE A C 1
ATOM 677 O O . PHE A 1 88 ? 4.960 -1.571 -11.453 1.00 76.50 88 PHE A O 1
ATOM 684 N N . LEU A 1 89 ? 6.408 -3.284 -11.552 1.00 79.62 89 LEU A N 1
ATOM 685 C CA . LEU A 1 89 ? 6.455 -3.366 -13.012 1.00 79.62 89 LEU A CA 1
ATOM 686 C C . LEU A 1 89 ? 5.109 -3.813 -13.592 1.00 79.62 89 LEU A C 1
ATOM 688 O O . LEU A 1 89 ? 4.621 -3.179 -14.525 1.00 79.62 89 LEU A O 1
ATOM 692 N N . VAL A 1 90 ? 4.478 -4.845 -13.020 1.00 79.38 90 VAL A N 1
ATOM 693 C CA . VAL A 1 90 ? 3.142 -5.307 -13.446 1.00 79.38 90 VAL A CA 1
ATOM 694 C C . VAL A 1 90 ? 2.111 -4.181 -13.332 1.00 79.38 90 VAL A C 1
ATOM 696 O O . VAL A 1 90 ? 1.353 -3.939 -14.272 1.00 79.38 90 VAL A O 1
ATOM 699 N N . ILE A 1 91 ? 2.119 -3.449 -12.214 1.00 77.88 91 ILE A N 1
ATOM 700 C CA . ILE A 1 91 ? 1.239 -2.289 -12.010 1.00 77.88 91 ILE A CA 1
ATOM 701 C C . ILE A 1 91 ? 1.530 -1.199 -13.052 1.00 77.88 91 ILE A C 1
ATOM 703 O O . ILE A 1 91 ? 0.602 -0.656 -13.648 1.00 77.88 91 ILE A O 1
ATOM 707 N N . GLY A 1 92 ? 2.805 -0.904 -13.321 1.00 77.94 92 GLY A N 1
ATOM 708 C CA . GLY A 1 92 ? 3.205 0.075 -14.333 1.00 77.94 92 GLY A CA 1
ATOM 709 C C . GLY A 1 92 ? 2.730 -0.286 -15.744 1.00 77.94 92 GLY A C 1
ATOM 710 O O . GLY A 1 92 ? 2.235 0.578 -16.467 1.00 77.94 92 GLY A O 1
ATOM 711 N N . VAL A 1 93 ? 2.820 -1.564 -16.124 1.00 81.06 93 VAL A N 1
ATOM 712 C CA . VAL A 1 93 ? 2.300 -2.064 -17.406 1.00 81.06 93 VAL A CA 1
ATOM 713 C C . VAL A 1 93 ? 0.783 -1.904 -17.476 1.00 81.06 93 VAL A C 1
ATOM 715 O O . VAL A 1 93 ? 0.273 -1.405 -18.475 1.00 81.06 93 VAL A O 1
ATOM 718 N N . LEU A 1 94 ? 0.058 -2.264 -16.414 1.00 77.94 94 LEU A N 1
ATOM 719 C CA . LEU A 1 94 ? -1.398 -2.118 -16.369 1.00 77.94 94 LEU A CA 1
ATOM 720 C C . LEU A 1 94 ? -1.845 -0.660 -16.450 1.00 77.94 94 LEU A C 1
ATOM 722 O O . LEU A 1 94 ? -2.770 -0.359 -17.199 1.00 77.94 94 LEU A O 1
ATOM 726 N N . ASN A 1 95 ? -1.159 0.251 -15.757 1.00 79.50 95 ASN A N 1
ATOM 727 C CA . ASN A 1 95 ? -1.426 1.685 -15.869 1.00 79.50 95 ASN A CA 1
ATOM 728 C C . ASN A 1 95 ? -1.222 2.178 -17.306 1.00 79.50 95 ASN A C 1
ATOM 730 O O . ASN A 1 95 ? -2.054 2.913 -17.826 1.00 79.50 95 ASN A O 1
ATOM 734 N N . LYS A 1 96 ? -0.173 1.710 -17.989 1.00 81.31 96 LYS A N 1
ATOM 735 C CA . LYS A 1 96 ? 0.077 2.069 -19.389 1.00 81.31 96 LYS A CA 1
ATOM 736 C C . LYS A 1 96 ? -0.967 1.494 -20.350 1.00 81.31 96 LYS A C 1
ATOM 738 O O . LYS A 1 96 ? -1.338 2.149 -21.318 1.00 81.31 96 LYS A O 1
ATOM 743 N N . ILE A 1 97 ? -1.475 0.290 -20.081 1.00 80.25 97 ILE A N 1
ATOM 744 C CA . ILE A 1 97 ? -2.603 -0.287 -20.828 1.00 80.25 97 ILE A CA 1
ATOM 745 C C . ILE A 1 97 ? -3.865 0.560 -20.618 1.00 80.25 97 ILE A C 1
ATOM 747 O O . ILE A 1 97 ? -4.565 0.851 -21.584 1.00 80.25 97 ILE A O 1
ATOM 751 N N . LEU A 1 98 ? -4.130 0.993 -19.383 1.00 75.88 98 LEU A N 1
ATOM 752 C CA . LEU A 1 98 ? -5.270 1.848 -19.039 1.00 75.88 98 LEU A CA 1
ATOM 753 C C . LEU A 1 98 ? -5.208 3.228 -19.710 1.00 75.88 98 LEU A C 1
ATOM 755 O O . LEU A 1 98 ? -6.250 3.749 -20.097 1.00 75.88 98 LEU A O 1
ATOM 759 N N . GLU A 1 99 ? -4.014 3.799 -19.893 1.00 79.56 99 GLU A N 1
ATOM 760 C CA . GLU A 1 99 ? -3.825 5.050 -20.647 1.00 79.56 99 GLU A CA 1
ATOM 761 C C . GLU A 1 99 ? -4.232 4.910 -22.124 1.00 79.56 99 GLU A C 1
ATOM 763 O O . GLU A 1 99 ? -4.773 5.847 -22.707 1.00 79.56 99 GLU A O 1
ATOM 768 N N . VAL A 1 100 ? -3.997 3.741 -22.729 1.00 84.12 100 VAL A N 1
ATOM 769 C CA . VAL A 1 100 ? -4.311 3.473 -24.144 1.00 84.12 100 VAL A CA 1
ATOM 770 C C . VAL A 1 100 ? -5.755 2.987 -24.328 1.00 84.12 100 VAL A C 1
ATOM 772 O O . VAL A 1 100 ? -6.387 3.292 -25.337 1.00 84.12 100 VAL A O 1
ATOM 775 N N . ALA A 1 101 ? -6.296 2.249 -23.356 1.00 77.81 101 ALA A N 1
ATOM 776 C CA . ALA A 1 101 ? -7.632 1.659 -23.392 1.00 77.81 101 ALA A CA 1
ATOM 777 C C . ALA A 1 101 ? -8.404 1.957 -22.087 1.00 77.81 101 ALA A C 1
ATOM 779 O O . ALA A 1 101 ? -8.555 1.079 -21.233 1.00 77.81 101 ALA A O 1
ATOM 780 N N . PRO A 1 102 ? -8.937 3.184 -21.922 1.00 68.75 102 PRO A N 1
ATOM 781 C CA . PRO A 1 102 ? -9.559 3.622 -20.668 1.00 68.75 102 PRO A CA 1
ATOM 782 C C . PRO A 1 102 ? -10.905 2.942 -20.362 1.00 68.75 102 PRO A C 1
ATOM 784 O O . PRO A 1 102 ? -11.374 2.980 -19.226 1.00 68.75 102 PRO A O 1
ATOM 787 N N . SER A 1 103 ? -11.545 2.304 -21.349 1.00 75.81 103 SER A N 1
ATOM 788 C CA . SER A 1 103 ? -12.844 1.633 -21.186 1.00 75.81 103 SER A CA 1
ATOM 789 C C . SER A 1 103 ? -12.690 0.127 -20.954 1.00 75.81 103 SER A C 1
ATOM 791 O O . SER A 1 103 ? -13.043 -0.704 -21.788 1.00 75.81 103 SER A O 1
ATOM 793 N N . ILE A 1 104 ? -12.169 -0.250 -19.785 1.00 72.75 104 ILE A N 1
ATOM 794 C CA . ILE A 1 104 ? -12.121 -1.660 -19.384 1.00 72.75 104 ILE A CA 1
ATOM 795 C C . ILE A 1 104 ? -13.496 -2.095 -18.841 1.00 72.75 104 ILE A C 1
ATOM 797 O O . ILE A 1 104 ? -14.043 -1.430 -17.955 1.00 72.75 104 ILE A O 1
ATOM 801 N N . PRO A 1 105 ? -14.071 -3.223 -19.306 1.00 82.94 105 PRO A N 1
ATOM 802 C CA . PRO A 1 105 ? -15.301 -3.770 -18.741 1.00 82.94 105 PRO A CA 1
ATOM 803 C C . PRO A 1 105 ? -15.183 -3.989 -17.227 1.00 82.94 105 PRO A C 1
ATOM 805 O O . PRO A 1 105 ? -14.170 -4.494 -16.741 1.00 82.94 105 PRO A O 1
ATOM 808 N N . LYS A 1 106 ? -16.243 -3.672 -16.471 1.00 79.25 106 LYS A N 1
ATOM 809 C CA . LYS A 1 106 ? -16.247 -3.724 -14.992 1.00 79.25 106 LYS A CA 1
ATOM 810 C C . LYS A 1 106 ? -15.749 -5.058 -14.424 1.00 79.25 106 LYS A C 1
ATOM 812 O O . LYS A 1 106 ? -15.028 -5.068 -13.434 1.00 79.25 106 LYS A O 1
ATOM 817 N N . VAL A 1 107 ? -16.102 -6.171 -15.068 1.00 82.62 107 VAL A N 1
ATOM 818 C CA . VAL A 1 107 ? -15.674 -7.520 -14.660 1.00 82.62 107 VAL A CA 1
ATOM 819 C C . VAL A 1 107 ? -14.163 -7.687 -14.803 1.00 82.62 107 VAL A C 1
ATOM 821 O O . VAL A 1 107 ? -13.513 -8.176 -13.887 1.00 82.62 107 VAL A O 1
ATOM 824 N N . VAL A 1 108 ? -13.589 -7.227 -15.916 1.00 80.44 108 VAL A N 1
ATOM 825 C CA . VAL A 1 108 ? -12.143 -7.294 -16.158 1.00 80.44 108 VAL A CA 1
ATOM 826 C C . VAL A 1 108 ? -11.403 -6.414 -15.151 1.00 80.44 108 VAL A C 1
ATOM 828 O O . VAL A 1 108 ? -10.432 -6.864 -14.556 1.00 80.44 108 VAL A O 1
ATOM 831 N N . SER A 1 109 ? -11.902 -5.205 -14.879 1.00 77.56 109 SER A N 1
ATOM 832 C CA . SER A 1 109 ? -11.332 -4.320 -13.855 1.00 77.56 109 SER A CA 1
ATOM 833 C C . SER A 1 109 ? -11.368 -4.947 -12.454 1.00 77.56 109 SER A C 1
ATOM 835 O O . SER A 1 109 ? -10.361 -4.924 -11.749 1.00 77.56 109 SER A O 1
ATOM 837 N N . ALA A 1 110 ? -12.485 -5.575 -12.072 1.00 78.12 110 ALA A N 1
ATOM 838 C CA . ALA A 1 110 ? -12.614 -6.258 -10.787 1.00 78.12 110 ALA A CA 1
ATOM 839 C C . ALA A 1 110 ? -11.660 -7.457 -10.666 1.00 78.12 110 ALA A C 1
ATOM 841 O O . ALA A 1 110 ? -11.003 -7.615 -9.638 1.00 78.12 110 ALA A O 1
ATOM 842 N N . VAL A 1 111 ? -11.543 -8.273 -11.719 1.00 81.50 111 VAL A N 1
ATOM 843 C CA . VAL A 1 111 ? -10.631 -9.427 -11.747 1.00 81.50 111 VAL A CA 1
ATOM 844 C C . VAL A 1 111 ? -9.176 -8.970 -11.687 1.00 81.50 111 VAL A C 1
ATOM 846 O O . VAL A 1 111 ? -8.415 -9.492 -10.880 1.00 81.50 111 VAL A O 1
ATOM 849 N N . VAL A 1 112 ? -8.791 -7.961 -12.472 1.00 77.25 112 VAL A N 1
ATOM 850 C CA . VAL A 1 112 ? -7.442 -7.379 -12.425 1.00 77.25 112 VAL A CA 1
ATOM 851 C C . VAL A 1 112 ? -7.149 -6.824 -11.032 1.00 77.25 112 VAL A C 1
ATOM 853 O O . VAL A 1 112 ? -6.099 -7.122 -10.473 1.00 77.25 112 VAL A O 1
ATOM 856 N N . GLY A 1 113 ? -8.087 -6.093 -10.425 1.00 74.75 113 GLY A N 1
ATOM 857 C CA . GLY A 1 113 ? -7.949 -5.598 -9.055 1.00 74.75 113 GLY A CA 1
ATOM 858 C C . GLY A 1 113 ? -7.753 -6.721 -8.032 1.00 74.75 113 GLY A C 1
ATOM 859 O O . GLY A 1 113 ? -6.857 -6.637 -7.195 1.00 74.75 113 GLY A O 1
ATOM 860 N N . ALA A 1 114 ? -8.530 -7.802 -8.130 1.00 77.81 114 ALA A N 1
ATOM 861 C CA . ALA A 1 114 ? -8.398 -8.966 -7.253 1.00 77.81 114 ALA A CA 1
ATOM 862 C C . ALA A 1 114 ? -7.052 -9.689 -7.440 1.00 77.81 114 ALA A C 1
ATOM 864 O O . ALA A 1 114 ? -6.405 -10.065 -6.462 1.00 77.81 114 ALA A O 1
ATOM 865 N N . VAL A 1 115 ? -6.599 -9.841 -8.687 1.00 78.50 115 VAL A N 1
ATOM 866 C CA . VAL A 1 115 ? -5.308 -10.462 -9.011 1.00 78.50 115 VAL A CA 1
ATOM 867 C C . VAL A 1 115 ? -4.144 -9.610 -8.514 1.00 78.50 115 VAL A C 1
ATOM 869 O O . VAL A 1 115 ? -3.193 -10.155 -7.967 1.00 78.50 115 VAL A O 1
ATOM 872 N N . LEU A 1 116 ? -4.216 -8.284 -8.637 1.00 74.81 116 LEU A N 1
ATOM 873 C CA . LEU A 1 116 ? -3.190 -7.376 -8.112 1.00 74.81 116 LEU A CA 1
ATOM 874 C C . LEU A 1 116 ? -3.182 -7.297 -6.586 1.00 74.81 116 LEU A C 1
ATOM 876 O O . LEU A 1 116 ? -2.132 -7.059 -5.987 1.00 74.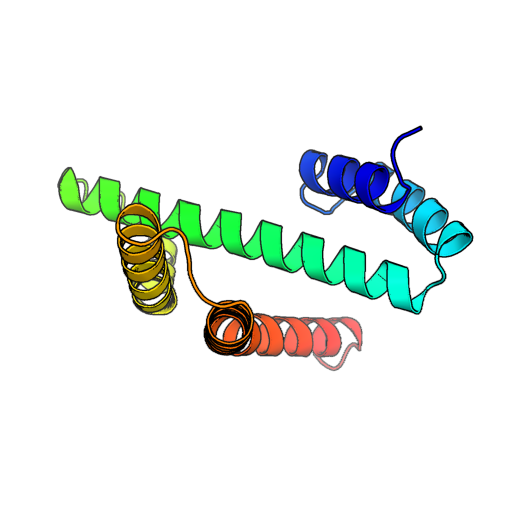81 116 LEU A O 1
ATOM 880 N N . TRP A 1 117 ? -4.331 -7.519 -5.950 1.00 74.88 117 TRP A N 1
ATOM 881 C CA . TRP A 1 117 ? -4.418 -7.572 -4.498 1.00 74.88 117 TRP A CA 1
ATOM 882 C C . TRP A 1 117 ? -3.678 -8.785 -3.924 1.00 74.88 117 TRP A C 1
ATOM 884 O O . TRP A 1 117 ? -3.074 -8.670 -2.861 1.00 74.88 117 TRP A O 1
ATOM 894 N N . LEU A 1 118 ? -3.661 -9.927 -4.623 1.00 73.25 118 LEU A N 1
ATOM 895 C CA . LEU A 1 118 ? -3.029 -11.164 -4.143 1.00 73.25 118 LEU A CA 1
ATOM 896 C C . LEU A 1 118 ? -1.539 -10.997 -3.789 1.00 73.25 118 LEU A C 1
ATOM 898 O O . LEU A 1 118 ? -1.174 -11.321 -2.659 1.00 73.25 118 LEU A O 1
ATOM 902 N N . PRO A 1 119 ? -0.669 -10.452 -4.661 1.00 71.06 119 PRO A N 1
ATOM 903 C CA . PRO A 1 119 ? 0.705 -10.139 -4.289 1.00 71.06 119 PRO A CA 1
ATOM 904 C C . PRO A 1 119 ? 0.796 -9.199 -3.087 1.00 71.06 119 PRO A C 1
ATOM 906 O O . PRO A 1 119 ? 1.625 -9.401 -2.206 1.00 71.06 119 PRO A O 1
ATOM 909 N N . GLN A 1 120 ? -0.061 -8.181 -3.002 1.00 71.31 120 GLN A N 1
ATOM 910 C CA . GLN A 1 120 ? -0.044 -7.253 -1.872 1.00 71.31 120 GLN A CA 1
ATOM 911 C C . GLN A 1 120 ? -0.439 -7.950 -0.560 1.00 71.31 120 GLN A C 1
ATOM 913 O O . GLN A 1 120 ? 0.210 -7.749 0.465 1.00 71.31 120 GLN A O 1
ATOM 918 N N . ALA A 1 121 ? -1.431 -8.837 -0.603 1.00 73.69 121 ALA A N 1
ATOM 919 C CA . ALA A 1 121 ? -1.844 -9.660 0.522 1.00 73.69 121 ALA A CA 1
ATOM 920 C C . ALA A 1 121 ? -0.747 -10.639 0.952 1.00 73.69 121 ALA A C 1
ATOM 922 O O . ALA A 1 121 ? -0.417 -10.685 2.133 1.00 73.69 121 ALA A O 1
ATOM 923 N N . LEU A 1 122 ? -0.116 -11.352 0.012 1.00 76.31 122 LEU A N 1
ATOM 924 C CA . LEU A 1 122 ? 0.986 -12.282 0.295 1.00 76.31 122 LEU A CA 1
ATOM 925 C C . LEU A 1 122 ? 2.153 -11.616 1.026 1.00 76.31 122 LEU A C 1
ATOM 927 O O . LEU A 1 122 ? 2.861 -12.275 1.780 1.00 76.31 122 LEU A O 1
ATOM 931 N N . ASN A 1 123 ? 2.333 -10.312 0.840 1.00 70.69 123 ASN A N 1
ATOM 932 C CA . ASN A 1 123 ? 3.403 -9.572 1.484 1.00 70.69 123 ASN A CA 1
ATOM 933 C C . ASN A 1 123 ? 3.005 -8.907 2.807 1.00 70.69 123 ASN A C 1
ATOM 935 O O . ASN A 1 123 ? 3.834 -8.790 3.708 1.00 70.69 123 ASN A O 1
ATOM 939 N N . ILE A 1 124 ? 1.757 -8.453 2.933 1.00 73.56 124 ILE A N 1
ATOM 940 C CA . ILE A 1 124 ? 1.262 -7.810 4.157 1.00 73.56 124 ILE A CA 1
ATOM 941 C C . ILE A 1 124 ? 0.866 -8.860 5.204 1.00 73.56 124 ILE A C 1
ATOM 943 O O . ILE A 1 124 ? 1.084 -8.639 6.395 1.00 73.56 124 ILE A O 1
ATOM 947 N N . ILE A 1 125 ? 0.324 -10.011 4.788 1.00 80.69 125 ILE A N 1
ATOM 948 C CA . ILE A 1 125 ? -0.160 -11.062 5.695 1.00 80.69 125 ILE A CA 1
ATOM 949 C C . ILE A 1 125 ? 0.950 -11.584 6.622 1.00 80.69 125 ILE A C 1
ATOM 951 O O . ILE A 1 125 ? 0.710 -11.592 7.828 1.00 80.69 125 ILE A O 1
ATOM 955 N N . PRO A 1 126 ? 2.162 -11.952 6.156 1.00 78.56 126 PRO A N 1
ATOM 956 C CA . PRO A 1 126 ? 3.217 -12.440 7.046 1.00 78.56 126 PRO A CA 1
ATOM 957 C C . PRO A 1 126 ? 3.629 -11.410 8.101 1.00 78.56 126 PRO A C 1
ATOM 959 O O . PRO A 1 126 ? 3.822 -11.762 9.261 1.00 78.56 126 PRO A O 1
ATOM 962 N N . LEU A 1 127 ? 3.699 -10.128 7.725 1.00 74.44 127 LEU A N 1
ATOM 963 C CA . LEU A 1 127 ? 3.998 -9.035 8.655 1.00 74.44 127 LEU A CA 1
ATOM 964 C C . LEU A 1 127 ? 2.864 -8.825 9.665 1.00 74.44 127 LEU A C 1
ATOM 966 O O . LEU A 1 127 ? 3.122 -8.596 10.845 1.00 74.44 127 LEU A O 1
ATOM 970 N N . GLY A 1 128 ? 1.611 -8.943 9.220 1.00 74.56 128 GLY A N 1
ATOM 971 C CA . GLY A 1 128 ? 0.439 -8.902 10.090 1.00 74.56 128 GLY A CA 1
ATOM 972 C C . GLY A 1 128 ? 0.429 -10.051 11.100 1.00 74.56 128 GLY A C 1
ATOM 973 O O . GLY A 1 128 ? 0.231 -9.816 12.289 1.00 74.56 128 GLY A O 1
ATOM 974 N N . VAL A 1 129 ? 0.716 -11.276 10.650 1.00 81.31 129 VAL A N 1
ATOM 975 C CA . VAL A 1 129 ? 0.833 -12.458 11.517 1.00 81.31 129 VAL A CA 1
ATOM 976 C C . VAL A 1 129 ? 1.984 -12.288 12.507 1.00 81.31 129 VAL A C 1
ATOM 978 O O . VAL A 1 129 ? 1.771 -12.456 13.703 1.00 81.31 129 VAL A O 1
ATOM 981 N N . ALA A 1 130 ? 3.172 -11.879 12.050 1.00 78.94 130 ALA A N 1
ATOM 982 C CA . ALA A 1 130 ? 4.315 -11.621 12.926 1.00 78.94 130 ALA A CA 1
ATOM 983 C C . ALA A 1 130 ? 3.999 -10.554 13.989 1.00 78.94 130 ALA A C 1
ATOM 985 O O . ALA A 1 130 ? 4.336 -10.725 15.157 1.00 78.94 130 ALA A O 1
ATOM 986 N N . SER A 1 131 ? 3.295 -9.481 13.616 1.00 73.75 131 SER A N 1
ATOM 987 C CA . SER A 1 131 ? 2.875 -8.440 14.559 1.00 73.75 131 SER A CA 1
ATOM 988 C C . SER A 1 131 ? 1.888 -8.952 15.610 1.00 73.75 131 SER A C 1
ATOM 990 O O . SER A 1 131 ? 1.978 -8.548 16.769 1.00 73.75 131 SER A O 1
ATOM 992 N N . ILE A 1 132 ? 0.964 -9.842 15.237 1.00 83.00 132 ILE A N 1
ATOM 993 C CA . ILE A 1 132 ? 0.054 -10.486 16.192 1.00 83.00 132 ILE A CA 1
ATOM 994 C C . ILE A 1 132 ? 0.847 -11.384 17.147 1.00 83.00 132 ILE A C 1
ATOM 996 O O . ILE A 1 132 ? 0.671 -11.273 18.353 1.00 83.00 132 ILE A O 1
ATOM 1000 N N . VAL A 1 133 ? 1.751 -12.218 16.627 1.00 84.06 133 VAL A N 1
ATOM 1001 C CA . VAL A 1 133 ? 2.590 -13.130 17.429 1.00 84.06 133 VAL A CA 1
ATOM 1002 C C . VAL A 1 133 ? 3.434 -12.364 18.455 1.00 84.06 133 VAL A C 1
ATOM 1004 O O . VAL A 1 133 ? 3.463 -12.747 19.623 1.00 84.06 133 VAL A O 1
ATOM 1007 N N . LEU A 1 134 ? 4.053 -11.251 18.046 1.00 81.81 134 LEU A N 1
ATOM 1008 C CA . LEU A 1 134 ? 4.835 -10.382 18.932 1.00 81.81 134 LEU A CA 1
ATOM 1009 C C . LEU A 1 134 ? 3.968 -9.711 20.008 1.00 81.81 134 LEU A C 1
ATOM 1011 O O . LEU A 1 134 ? 4.349 -9.675 21.172 1.00 81.81 134 LEU A O 1
ATOM 1015 N N . ASN A 1 135 ? 2.783 -9.206 19.650 1.00 74.50 135 ASN A N 1
ATOM 1016 C CA . AS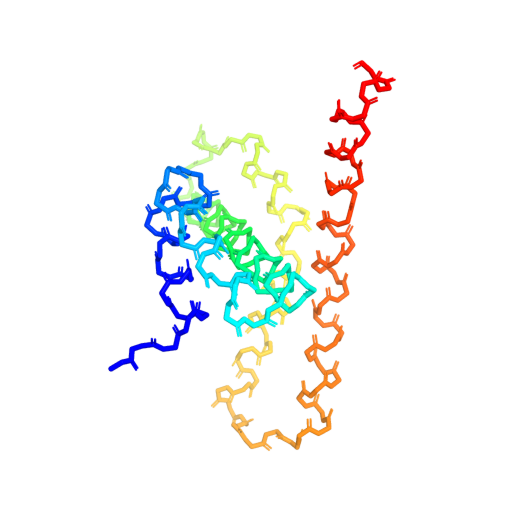N A 1 135 ? 1.886 -8.559 20.619 1.00 74.50 135 ASN A CA 1
ATOM 1017 C C . ASN A 1 135 ? 1.183 -9.549 21.559 1.00 74.50 135 ASN A C 1
ATOM 1019 O O . ASN A 1 135 ? 0.751 -9.158 22.640 1.00 74.50 135 ASN A O 1
ATOM 1023 N N . LEU A 1 136 ? 1.059 -10.817 21.162 1.00 79.44 136 LEU A N 1
ATOM 1024 C CA . LEU A 1 136 ? 0.552 -11.894 22.014 1.00 79.44 136 LEU A CA 1
ATOM 1025 C C . LEU A 1 136 ? 1.632 -12.482 22.940 1.00 79.44 136 LEU A C 1
ATOM 1027 O O . LEU A 1 136 ? 1.327 -13.398 23.700 1.00 79.44 136 LEU A O 1
ATOM 1031 N N . GLY A 1 137 ? 2.867 -11.963 22.908 1.00 54.09 1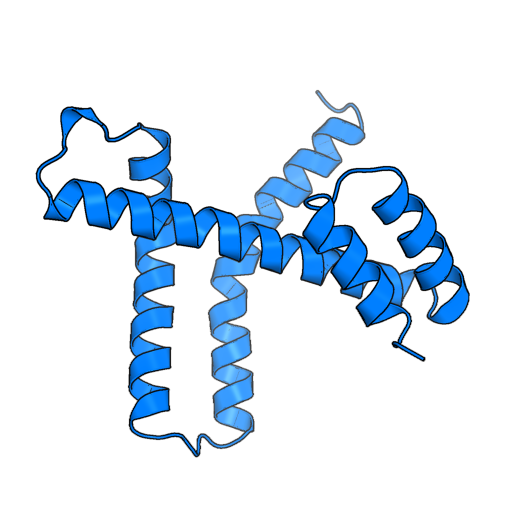37 GLY A N 1
ATOM 1032 C CA . GLY A 1 137 ? 3.932 -12.344 23.841 1.00 54.09 137 GLY A CA 1
ATOM 1033 C C . GLY A 1 137 ? 4.471 -13.761 23.638 1.00 54.09 137 GLY A C 1
ATOM 1034 O O . GLY A 1 137 ? 4.928 -14.383 24.591 1.00 54.09 137 GLY A O 1
ATOM 1035 N N . VAL A 1 138 ? 4.393 -14.297 22.416 1.00 57.16 138 VAL A N 1
ATOM 1036 C CA . VAL A 1 138 ? 4.932 -15.632 22.085 1.00 57.16 138 VAL A CA 1
ATOM 1037 C C . VAL A 1 138 ? 6.450 -15.582 21.809 1.00 57.16 138 VAL A C 1
ATOM 1039 O O . VAL A 1 138 ? 7.072 -16.617 21.580 1.00 57.16 138 VAL A O 1
ATOM 1042 N N . VAL A 1 139 ? 7.063 -14.392 21.872 1.00 47.22 139 VAL A 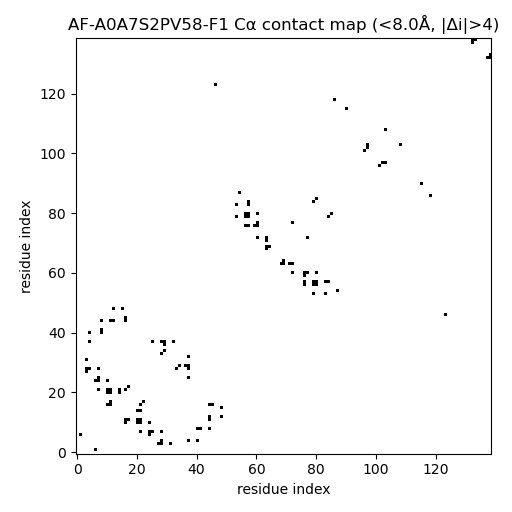N 1
ATOM 1043 C CA . VAL A 1 139 ? 8.514 -14.146 21.799 1.00 47.22 139 VAL A CA 1
ATOM 1044 C C . VAL A 1 139 ? 8.894 -13.061 22.796 1.00 47.22 139 VAL A C 1
ATOM 1046 O O . VAL A 1 139 ? 8.147 -12.057 22.851 1.00 47.22 139 VAL A O 1
#

Mean predicted aligned error: 8.57 Å

Radius of gyration: 18.17 Å; Cα contacts (8 Å, |Δi|>4): 74; chains: 1; bounding box: 48×33×48 Å

Sequence (139 aa):
PSDAEVVYATAFAHESGRGSDVSSSYDTLVSKIGGKKAQSVRALCWALLWGKTTGNTVNNARDKLVKFQWMQLRTVDLFVVGYYGPLFLVIGVLNKILEVAPSIPKVVSAVVGAVLWLPQALNIIPLGVASIVLNLGVV

pLDDT: mean 82.62, std 8.45, range [47.22, 95.88]

Solvent-accessible surface area (backbone atoms only — not comparable to full-atom values): 7726 Å² total; per-residue (Å²): 135,78,54,58,69,53,54,30,51,50,37,23,63,76,44,74,69,57,53,70,60,34,51,55,34,44,56,54,23,26,76,74,63,36,62,72,57,34,49,53,52,53,51,49,50,52,53,50,53,49,51,52,54,54,52,50,39,32,52,53,42,50,50,31,59,77,68,68,40,66,90,75,64,46,72,65,34,53,50,45,30,71,68,48,37,64,59,52,49,56,52,52,53,51,54,55,48,39,74,77,48,73,83,63,57,69,67,60,51,50,50,50,51,54,59,61,42,48,64,55,45,68,60,48,47,60,55,52,50,51,52,50,45,52,74,70,60,82,105